Protein AF-A0A1I1E085-F1 (afdb_monomer_lite)

InterPro domains:
  IPR032720 Cysteine-rich CWC [PF14375] (20-64)
  IPR040807 Protein of unknown function DUF5522 [PF17653] (95-135)

Foldseek 3Di:
DDDDDPPPPDPPPPPPQQAAPPPRHGDPPDPDPDDDDDCVVVDQPQDDPDPPPPPDGDHDLVRVLQVSLVSLVVCVVPDDLVRLLVSLQVCLPRPDDRDSQQFHQDPNDTQGACSVQSSVVDDPPPPRPHPSPDPPD

pLDDT: mean 80.1, std 18.99, range [34.84, 97.19]

Radius of gyration: 22.06 Å; chains: 1; bounding box: 46×33×82 Å

Organism: NCBI:txid1123010

Sequence (137 aa):
MLYQIRINYLMLNITMEQNCALCHATLSCQSEITTSKCWCFELPNIMPINSKQSDNPCLCKNCLAKKINKQITSLYLIKNLAQMIEIAKPYREKKDLVEHIDYSIENGLYVFSAWYHLKRGKCCSNGCRHCPYNKRE

Structure (mmCIF, N/CA/C/O backbone):
data_AF-A0A1I1E085-F1
#
_entry.id   AF-A0A1I1E085-F1
#
loop_
_atom_site.group_PDB
_atom_site.id
_atom_site.type_symbol
_atom_site.label_atom_id
_atom_site.label_alt_id
_atom_site.label_comp_id
_atom_site.label_asym_id
_atom_site.label_entity_id
_atom_site.label_seq_id
_atom_site.pdbx_PDB_ins_code
_atom_site.Cartn_x
_atom_site.Cartn_y
_atom_site.Cartn_z
_atom_site.occupancy
_atom_site.B_iso_or_equiv
_atom_site.auth_seq_id
_atom_site.auth_comp_id
_atom_site.auth_asym_id
_atom_site.auth_atom_id
_atom_site.pdbx_PDB_model_num
ATOM 1 N N . MET A 1 1 ? -29.845 19.437 63.763 1.00 38.62 1 MET A N 1
ATOM 2 C CA . MET A 1 1 ? -29.784 19.872 62.350 1.00 38.62 1 MET A CA 1
ATOM 3 C C . MET A 1 1 ? -28.624 19.159 61.674 1.00 38.62 1 MET A C 1
ATOM 5 O O . MET A 1 1 ? -27.497 19.613 61.786 1.00 38.62 1 MET A O 1
ATOM 9 N N . LEU A 1 2 ? -28.878 18.011 61.044 1.00 34.94 2 LEU A N 1
ATOM 10 C CA . LEU A 1 2 ? -27.887 17.288 60.243 1.00 34.94 2 LEU A CA 1
ATOM 11 C C . LEU A 1 2 ? -28.359 17.364 58.789 1.00 34.94 2 LEU A C 1
ATOM 13 O O . LEU A 1 2 ? -29.349 16.735 58.426 1.00 34.94 2 LEU A O 1
ATOM 17 N N . TYR A 1 3 ? -27.707 18.210 57.992 1.00 34.84 3 TYR A N 1
ATOM 18 C CA . TYR A 1 3 ? -27.978 18.349 56.562 1.00 34.84 3 TYR A CA 1
ATOM 19 C C . TYR A 1 3 ? -27.358 17.154 55.827 1.00 34.84 3 TYR A C 1
ATOM 21 O O . TYR A 1 3 ? -26.142 17.074 55.669 1.00 34.84 3 TYR A O 1
ATOM 29 N N . GLN A 1 4 ? -28.190 16.209 55.386 1.00 40.50 4 GLN A N 1
ATOM 30 C CA . GLN A 1 4 ? -27.785 15.185 54.424 1.00 40.50 4 GLN A CA 1
ATOM 31 C C . GLN A 1 4 ? -27.699 15.818 53.032 1.00 40.50 4 GLN A C 1
ATOM 33 O O . GLN A 1 4 ? -28.713 16.087 52.391 1.00 40.50 4 GLN A O 1
ATOM 38 N N . ILE A 1 5 ? -26.478 16.043 52.550 1.00 43.94 5 ILE A N 1
ATOM 39 C CA . ILE A 1 5 ? -26.221 16.420 51.160 1.00 43.94 5 ILE A CA 1
ATOM 40 C C . ILE A 1 5 ? -26.284 15.136 50.322 1.00 43.94 5 ILE A C 1
ATOM 42 O O . ILE A 1 5 ? -25.342 14.347 50.295 1.00 43.94 5 ILE A O 1
ATOM 46 N N . ARG A 1 6 ? -27.413 14.897 49.646 1.00 42.59 6 ARG A N 1
ATOM 47 C CA . ARG A 1 6 ? -27.509 13.883 48.586 1.00 42.59 6 ARG A CA 1
ATOM 48 C C . ARG A 1 6 ? -26.836 14.433 47.329 1.00 42.59 6 ARG A C 1
ATOM 50 O O . ARG A 1 6 ? -27.469 15.151 46.561 1.00 42.59 6 ARG A O 1
ATOM 57 N N . ILE A 1 7 ? -25.566 14.094 47.104 1.00 47.19 7 ILE A N 1
ATOM 58 C CA . ILE A 1 7 ? -24.965 14.278 45.779 1.00 47.19 7 ILE A CA 1
ATOM 59 C C . ILE A 1 7 ? -25.488 13.162 44.878 1.00 47.19 7 ILE A C 1
ATOM 61 O O . ILE A 1 7 ? -25.124 11.996 45.012 1.00 47.19 7 ILE A O 1
ATOM 65 N N . ASN A 1 8 ? -26.402 13.541 43.993 1.00 43.28 8 ASN A N 1
ATOM 66 C CA . ASN A 1 8 ? -27.004 12.673 42.999 1.00 43.28 8 ASN A CA 1
ATOM 67 C C . ASN A 1 8 ? -26.064 12.631 41.784 1.00 43.28 8 ASN A C 1
ATOM 69 O O . ASN A 1 8 ? -26.173 13.452 40.874 1.00 43.28 8 ASN A O 1
ATOM 73 N N . TYR A 1 9 ? -25.086 11.722 41.799 1.00 49.41 9 TYR A N 1
ATOM 74 C CA . TYR A 1 9 ? -24.274 11.436 40.617 1.00 49.41 9 TYR A CA 1
ATOM 75 C C . TYR A 1 9 ? -25.135 10.649 39.623 1.00 49.41 9 TYR A C 1
ATOM 77 O O . TYR A 1 9 ? -25.199 9.422 39.655 1.00 49.41 9 TYR A O 1
ATOM 85 N N . LEU A 1 10 ? -25.834 11.379 38.753 1.00 47.19 10 LEU A N 1
ATOM 86 C CA . LEU A 1 10 ? -26.355 10.842 37.502 1.00 47.19 10 LEU A CA 1
ATOM 87 C C . LEU A 1 10 ? -25.177 10.224 36.741 1.00 47.19 10 LEU A C 1
ATOM 89 O O . LEU A 1 10 ? -24.280 10.932 36.285 1.00 47.19 10 LEU A O 1
ATOM 93 N N . MET A 1 11 ? -25.182 8.895 36.644 1.00 44.38 11 MET A N 1
ATOM 94 C CA . MET A 1 11 ? -24.316 8.115 35.767 1.00 44.38 11 MET A CA 1
ATOM 95 C C . MET A 1 11 ? -24.620 8.519 34.320 1.00 44.38 11 MET A C 1
ATOM 97 O O . MET A 1 11 ? -25.467 7.926 33.654 1.00 44.38 11 MET A O 1
ATOM 101 N N . LEU A 1 12 ? -23.964 9.574 33.839 1.00 42.84 12 LEU A N 1
ATOM 102 C CA . LEU A 1 12 ? -23.860 9.844 32.414 1.00 42.84 12 LEU A CA 1
ATOM 103 C C . LEU A 1 12 ? -23.041 8.696 31.823 1.00 42.84 12 LEU A C 1
ATOM 105 O O . LEU A 1 12 ? -21.812 8.714 31.857 1.00 42.84 12 LEU A O 1
ATOM 109 N N . ASN A 1 13 ? -23.729 7.680 31.303 1.00 44.28 13 ASN A N 1
ATOM 110 C CA . ASN A 1 13 ? -23.143 6.714 30.382 1.00 44.28 13 ASN A CA 1
ATOM 111 C C . ASN A 1 13 ? -22.770 7.469 29.100 1.00 44.28 13 ASN A C 1
ATOM 113 O O . ASN A 1 13 ? -23.514 7.476 28.123 1.00 44.28 13 ASN A O 1
ATOM 117 N N . ILE A 1 14 ? -21.629 8.158 29.130 1.00 46.56 14 ILE A N 1
ATOM 118 C CA . ILE A 1 14 ? -20.996 8.725 27.947 1.00 46.56 14 ILE A CA 1
ATOM 119 C C . ILE A 1 14 ? -20.472 7.527 27.157 1.00 46.56 14 ILE A C 1
ATOM 121 O O . ILE A 1 14 ? -19.371 7.036 27.402 1.00 46.56 14 ILE A O 1
ATOM 125 N N . THR A 1 15 ? -21.261 7.019 26.213 1.00 43.25 15 THR A N 1
ATOM 126 C CA . THR A 1 15 ? -20.706 6.204 25.137 1.00 43.25 15 THR A CA 1
ATOM 127 C C . THR A 1 15 ? -19.780 7.124 24.356 1.00 43.25 15 THR A C 1
ATOM 129 O O . THR A 1 15 ? -20.241 8.001 23.627 1.00 43.25 15 THR A O 1
ATOM 132 N N . MET A 1 16 ? -18.467 6.999 24.557 1.00 52.75 16 MET A N 1
ATOM 133 C CA . MET A 1 16 ? -17.502 7.668 23.694 1.00 52.75 16 MET A CA 1
ATOM 134 C C . MET A 1 16 ? -17.609 7.039 22.303 1.00 52.75 16 MET A C 1
ATOM 136 O O . MET A 1 16 ? -16.887 6.096 21.986 1.00 52.75 16 MET A O 1
ATOM 140 N N . GLU A 1 17 ? -18.531 7.538 21.480 1.00 55.19 17 GLU A N 1
ATOM 141 C CA . GLU A 1 17 ? -18.514 7.299 20.042 1.00 55.19 17 GLU A CA 1
ATOM 142 C C . GLU A 1 17 ? -17.217 7.899 19.509 1.00 55.19 17 GLU A C 1
ATOM 144 O O . GLU A 1 17 ? -17.090 9.102 19.273 1.00 55.19 17 GLU A O 1
ATOM 149 N N . GLN A 1 18 ? -16.192 7.061 19.389 1.00 72.00 18 GLN A N 1
ATOM 150 C CA . GLN A 1 18 ? -14.967 7.473 18.740 1.00 72.00 18 GLN A CA 1
ATOM 151 C C . GLN A 1 18 ? -15.245 7.488 17.242 1.00 72.00 18 GLN A C 1
ATOM 153 O O . GLN A 1 18 ? -15.360 6.447 16.606 1.00 72.00 18 GLN A O 1
ATOM 158 N N . ASN A 1 19 ? -15.400 8.680 16.680 1.00 87.56 19 ASN A N 1
ATOM 159 C CA . ASN A 1 19 ? -15.595 8.869 15.250 1.00 87.56 19 ASN A CA 1
ATOM 160 C C . ASN A 1 19 ? -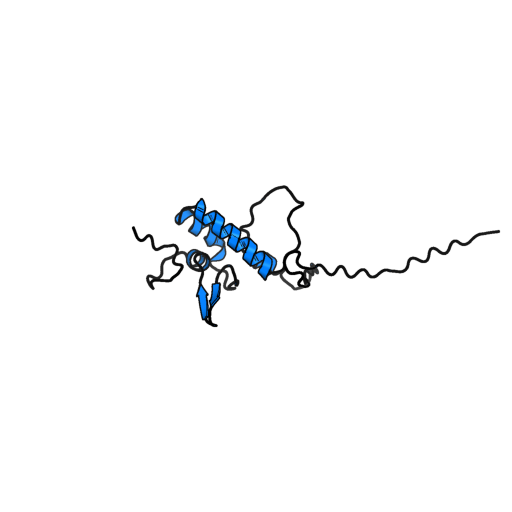14.248 9.107 14.565 1.00 87.56 19 ASN A C 1
ATOM 162 O O . ASN A 1 19 ? -13.333 9.712 15.126 1.00 87.56 19 ASN A O 1
ATOM 166 N N . CYS A 1 20 ? -14.123 8.638 13.326 1.00 88.44 20 CYS A N 1
ATOM 167 C CA . CYS A 1 20 ? -12.966 8.918 12.489 1.00 88.44 20 CYS A CA 1
ATOM 168 C C . CYS A 1 20 ? -12.809 10.432 12.328 1.00 88.44 20 CYS A C 1
ATOM 170 O O . CYS A 1 20 ? -13.710 11.088 11.814 1.00 88.44 20 CYS A O 1
ATOM 172 N N . ALA A 1 21 ? -11.650 10.993 12.662 1.00 89.06 21 ALA A N 1
ATOM 173 C CA . ALA A 1 21 ? -11.454 12.441 12.559 1.00 89.06 21 ALA A CA 1
ATOM 174 C C . ALA A 1 21 ? -11.450 12.985 11.119 1.00 89.06 21 ALA A C 1
ATOM 176 O O . ALA A 1 21 ? -11.464 14.196 10.931 1.00 89.06 21 ALA A O 1
ATOM 177 N N . LEU A 1 22 ? -11.393 12.111 10.105 1.00 89.75 22 LEU A N 1
ATOM 178 C CA . LEU A 1 22 ? -11.403 12.512 8.693 1.00 89.75 22 LEU A CA 1
ATOM 179 C C . LEU A 1 22 ? -12.757 12.338 8.004 1.00 89.75 22 LEU A C 1
ATOM 181 O O . LEU A 1 22 ? -13.077 13.121 7.119 1.00 89.75 22 LEU A O 1
ATOM 185 N N . CYS A 1 23 ? -13.519 11.296 8.339 1.00 92.81 23 CYS A N 1
ATOM 186 C CA . CYS A 1 23 ? -14.788 11.003 7.660 1.00 92.81 23 CYS A CA 1
ATOM 187 C C . CYS A 1 23 ? -15.981 10.869 8.605 1.00 92.81 23 CYS A C 1
ATOM 189 O O . CYS A 1 23 ? -17.073 10.559 8.144 1.00 92.81 23 CYS A O 1
ATOM 191 N N . HIS A 1 24 ? -15.770 11.046 9.910 1.00 90.44 24 HIS A N 1
ATOM 192 C CA . HIS A 1 24 ? -16.775 10.931 10.967 1.00 90.44 24 HIS A CA 1
ATOM 193 C C . HIS A 1 24 ? -17.455 9.560 11.092 1.00 90.44 24 HIS A C 1
ATOM 195 O O . HIS A 1 24 ? -18.351 9.406 11.910 1.00 90.44 24 HIS A O 1
ATOM 201 N N . ALA A 1 25 ? -17.004 8.547 10.345 1.00 88.69 25 ALA A N 1
ATOM 202 C CA . ALA A 1 25 ? -17.493 7.183 10.500 1.00 88.69 25 ALA A CA 1
ATOM 203 C C . ALA A 1 25 ? -17.213 6.663 11.915 1.00 88.69 25 ALA A C 1
ATOM 205 O O . ALA A 1 25 ? -16.104 6.841 12.431 1.00 88.69 25 ALA A O 1
ATOM 206 N N . THR A 1 26 ? -18.191 5.976 12.496 1.00 86.44 26 THR A N 1
ATOM 207 C CA . THR A 1 26 ? -18.075 5.340 13.807 1.00 86.44 26 THR A CA 1
ATOM 208 C C . THR A 1 26 ? -16.948 4.312 13.800 1.00 86.44 26 THR A C 1
ATOM 210 O O . THR A 1 26 ? -16.879 3.441 12.928 1.00 86.44 26 THR A O 1
ATOM 213 N N . LEU A 1 27 ? -16.032 4.415 14.760 1.00 81.00 27 LEU A N 1
ATOM 214 C CA . LEU A 1 27 ? -14.936 3.471 14.925 1.00 81.00 27 LEU A CA 1
ATOM 215 C C . LEU A 1 27 ? -15.354 2.381 15.906 1.00 81.00 27 LEU A C 1
ATOM 217 O O . LEU A 1 27 ? -15.646 2.651 17.066 1.00 81.00 27 LEU A O 1
ATOM 221 N N . SER A 1 28 ? -15.291 1.130 15.463 1.00 68.81 28 SER A N 1
ATOM 222 C CA . SER A 1 28 ? -15.236 -0.010 16.374 1.00 68.81 28 SER A CA 1
ATOM 223 C C . SER A 1 28 ? -13.762 -0.302 16.665 1.00 68.81 28 SER A C 1
ATOM 225 O O . SER A 1 28 ? -13.094 -1.033 15.935 1.00 68.81 28 SER A O 1
ATOM 227 N N . CYS A 1 29 ? -13.205 0.378 17.669 1.00 65.50 29 CYS A N 1
ATOM 228 C CA . CYS A 1 29 ? -11.904 0.035 18.240 1.00 65.50 29 CYS A CA 1
ATOM 229 C C . CYS A 1 29 ? -12.157 -0.538 19.633 1.00 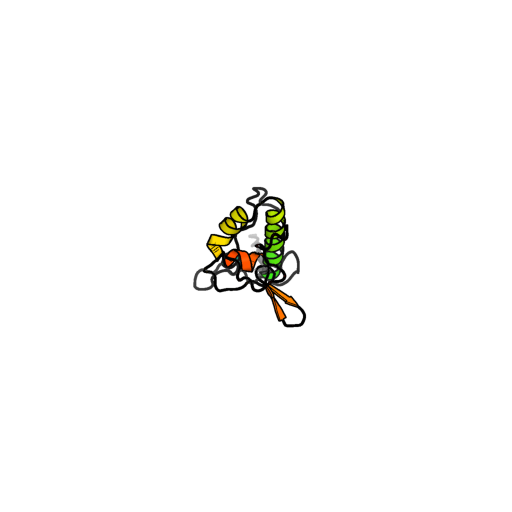65.50 29 CYS A C 1
ATOM 231 O O . CYS A 1 29 ? -12.100 0.176 20.630 1.00 65.50 29 CYS A O 1
ATOM 233 N N . GLN A 1 30 ? -12.527 -1.814 19.695 1.00 57.50 30 GLN A N 1
ATOM 234 C CA . GLN A 1 30 ? -12.652 -2.524 20.961 1.00 57.50 30 GLN A CA 1
ATOM 235 C C . GLN A 1 30 ? -11.308 -3.173 21.269 1.00 57.50 30 GLN A C 1
ATOM 237 O O . GLN A 1 30 ? -10.868 -4.088 20.581 1.00 57.50 30 GLN A O 1
ATOM 242 N N . SER A 1 31 ? -10.642 -2.673 22.306 1.00 57.00 31 SER A N 1
ATOM 243 C CA . SER A 1 31 ? -9.409 -3.248 22.846 1.00 57.00 31 SER A CA 1
ATOM 244 C C . SER A 1 31 ? -9.670 -4.451 23.761 1.00 57.00 31 SER A C 1
ATOM 246 O O . SER A 1 31 ? -8.796 -4.811 24.547 1.00 57.00 31 SER A O 1
ATOM 248 N N . GLU A 1 32 ? -10.871 -5.041 23.729 1.00 53.91 32 GLU A N 1
ATOM 249 C CA . GLU A 1 32 ? -11.213 -6.170 24.589 1.00 53.91 32 GLU A CA 1
ATOM 250 C C . GLU A 1 32 ? -10.464 -7.427 24.138 1.00 53.91 32 GLU A C 1
ATOM 252 O O . GLU A 1 32 ? -10.668 -7.999 23.063 1.00 53.91 32 GLU A O 1
ATOM 257 N N . ILE A 1 33 ? -9.540 -7.822 25.009 1.00 59.59 33 ILE A N 1
ATOM 258 C CA . ILE A 1 33 ? -8.675 -8.986 24.911 1.00 59.59 33 ILE A CA 1
ATOM 259 C C . ILE A 1 33 ? -9.550 -10.227 25.074 1.00 59.59 33 ILE A C 1
ATOM 261 O O . ILE A 1 33 ? -9.678 -10.735 26.179 1.00 59.59 33 ILE A O 1
ATOM 265 N N . THR A 1 34 ? -10.156 -10.731 24.001 1.00 49.62 34 THR A N 1
ATOM 266 C CA . THR A 1 34 ? -10.485 -12.166 23.941 1.00 49.62 34 THR A CA 1
ATOM 267 C C . THR A 1 34 ? -10.344 -12.773 22.551 1.00 49.62 34 THR A C 1
ATOM 269 O O . THR A 1 34 ? -9.757 -13.844 22.477 1.00 49.62 34 THR A O 1
ATOM 272 N N . THR A 1 35 ? -10.738 -12.132 21.442 1.00 52.88 35 THR A N 1
ATOM 273 C CA . THR A 1 35 ? -10.605 -12.801 20.117 1.00 52.88 35 THR A CA 1
ATOM 274 C C . THR A 1 35 ? -10.562 -11.911 18.868 1.00 52.88 35 THR A C 1
ATOM 276 O O . THR A 1 35 ? -10.458 -12.454 17.769 1.00 52.88 35 THR A O 1
ATOM 279 N N . SER A 1 36 ? -10.604 -10.576 18.955 1.00 53.19 36 SER A N 1
ATOM 280 C CA . SER A 1 36 ? -10.594 -9.734 17.743 1.00 53.19 36 SER A CA 1
ATOM 281 C C . SER A 1 36 ? -9.244 -9.039 17.529 1.00 53.19 36 SER A C 1
ATOM 283 O O . SER A 1 36 ? -8.799 -8.195 18.301 1.00 53.19 36 SER A O 1
ATOM 285 N N . LYS A 1 37 ? -8.537 -9.442 16.471 1.00 65.25 37 LYS A N 1
ATOM 286 C CA . LYS A 1 37 ? -7.298 -8.800 16.021 1.00 65.25 37 LYS A CA 1
ATOM 287 C C . LYS A 1 37 ? -7.650 -7.414 15.473 1.00 65.25 37 LYS A C 1
ATOM 289 O O . LYS A 1 37 ? -8.419 -7.323 14.521 1.00 65.25 37 LYS A O 1
ATOM 294 N N . CYS A 1 38 ? -7.102 -6.337 16.041 1.00 73.88 38 CYS A N 1
ATOM 295 C CA . CYS A 1 38 ? -7.390 -4.991 15.537 1.00 73.88 38 CYS A CA 1
ATOM 296 C C . CYS A 1 38 ? -6.947 -4.858 14.073 1.00 73.88 38 CYS A C 1
ATOM 298 O O . CYS A 1 38 ? -5.803 -5.176 13.734 1.00 73.88 38 CYS A O 1
ATOM 300 N N . TRP A 1 39 ? -7.806 -4.289 13.225 1.00 77.44 39 TRP A N 1
ATOM 301 C CA . TRP A 1 39 ? -7.496 -4.063 11.809 1.00 77.44 39 TRP A CA 1
ATOM 302 C C . TRP A 1 39 ? -6.258 -3.166 11.604 1.00 77.44 39 TRP A C 1
ATOM 304 O O . TRP A 1 39 ? -5.622 -3.233 10.556 1.00 77.44 39 TRP A O 1
ATOM 314 N N . CYS A 1 40 ? -5.847 -2.364 12.595 1.00 75.50 40 CYS A N 1
ATOM 315 C CA . CYS A 1 40 ? -4.591 -1.605 12.546 1.00 75.50 40 CYS A CA 1
ATOM 316 C C . CYS A 1 40 ? -3.363 -2.507 12.326 1.00 75.50 40 CYS A C 1
ATOM 318 O O . CYS A 1 40 ? -2.451 -2.119 11.602 1.00 75.50 40 CYS A O 1
ATOM 320 N N . PHE A 1 41 ? -3.359 -3.733 12.867 1.00 78.44 41 PHE A N 1
ATOM 321 C CA . PHE A 1 41 ? -2.284 -4.713 12.642 1.00 78.44 41 PHE A CA 1
ATOM 322 C C . PHE A 1 41 ? -2.317 -5.325 11.226 1.00 78.44 41 PHE A C 1
ATOM 324 O O . PHE A 1 41 ? -1.375 -5.990 10.781 1.00 78.44 41 PHE A O 1
ATOM 331 N N . GLU A 1 42 ? -3.400 -5.113 10.477 1.00 79.31 42 GLU A N 1
ATOM 332 C CA . GLU A 1 42 ? -3.520 -5.531 9.079 1.00 79.31 42 GLU A CA 1
ATOM 333 C C . GLU A 1 42 ? -2.878 -4.530 8.113 1.00 79.31 42 GLU A C 1
ATOM 335 O O . GLU A 1 42 ? -2.568 -4.887 6.976 1.00 79.31 42 GLU A O 1
ATOM 340 N N . LEU A 1 43 ? -2.578 -3.313 8.554 1.00 87.25 43 LEU A N 1
ATOM 341 C CA . LEU A 1 43 ? -1.987 -2.298 7.693 1.00 87.25 43 LEU A CA 1
ATOM 342 C C . LEU A 1 43 ? -0.450 -2.312 7.748 1.00 87.25 43 LEU A C 1
ATOM 344 O O . LEU A 1 43 ? 0.136 -2.798 8.717 1.00 87.25 43 LEU A O 1
ATOM 348 N N . PRO A 1 44 ? 0.233 -1.817 6.702 1.00 86.56 44 PRO A N 1
ATOM 349 C CA . PRO A 1 44 ? 1.674 -1.625 6.743 1.00 86.56 44 PRO A CA 1
ATOM 350 C C . PRO A 1 44 ? 2.095 -0.550 7.751 1.00 86.56 44 PRO A C 1
ATOM 352 O O . PRO A 1 44 ? 1.600 0.578 7.728 1.00 86.56 44 PRO A O 1
ATOM 355 N N . ASN A 1 45 ? 3.089 -0.867 8.577 1.00 88.19 45 ASN A N 1
ATOM 356 C CA . ASN A 1 45 ? 3.699 0.043 9.544 1.00 88.19 45 ASN A CA 1
ATOM 357 C C . ASN A 1 45 ? 4.692 0.985 8.841 1.00 88.19 45 ASN A C 1
ATOM 359 O O . ASN A 1 45 ? 5.902 0.863 9.000 1.00 88.19 45 ASN A O 1
ATOM 363 N N . ILE A 1 46 ? 4.173 1.878 7.996 1.00 86.00 46 ILE A N 1
ATOM 364 C CA . ILE A 1 46 ? 4.963 2.796 7.148 1.00 86.00 46 ILE A CA 1
ATOM 365 C C . ILE A 1 46 ? 4.912 4.242 7.665 1.00 86.00 46 ILE A C 1
ATOM 367 O O . ILE A 1 46 ? 5.640 5.111 7.187 1.00 86.00 46 ILE A O 1
ATOM 371 N N . MET A 1 47 ? 4.063 4.520 8.655 1.00 83.19 47 MET A N 1
ATOM 372 C CA . MET A 1 47 ? 3.989 5.853 9.247 1.00 83.19 47 MET A CA 1
ATOM 373 C C . MET A 1 47 ? 5.336 6.260 9.861 1.00 83.19 47 MET A C 1
ATOM 375 O O . MET A 1 47 ? 5.958 5.441 10.541 1.00 83.19 47 MET A O 1
ATOM 379 N N . PRO A 1 48 ? 5.785 7.511 9.653 1.00 75.38 48 PRO A N 1
ATOM 380 C CA . PRO A 1 48 ? 6.991 8.009 10.297 1.00 75.38 48 PRO A CA 1
ATOM 381 C C . PRO A 1 48 ? 6.815 8.010 11.819 1.00 75.38 48 PRO A C 1
ATOM 383 O O . PRO A 1 48 ? 5.735 8.298 12.330 1.00 75.38 48 PRO A O 1
ATOM 386 N N . ILE A 1 49 ? 7.891 7.713 12.548 1.00 66.12 49 ILE A N 1
ATOM 387 C CA . ILE A 1 49 ? 7.935 7.865 14.004 1.00 66.12 49 ILE A CA 1
ATOM 388 C C . ILE A 1 49 ? 8.299 9.323 14.286 1.00 66.12 49 ILE A C 1
ATOM 390 O O . ILE A 1 49 ? 9.467 9.676 14.421 1.00 66.12 49 ILE A O 1
ATOM 394 N N . ASN A 1 50 ? 7.306 10.202 14.305 1.00 65.38 50 ASN A N 1
ATOM 395 C CA . ASN A 1 50 ? 7.456 11.576 14.766 1.00 65.38 50 ASN A CA 1
ATOM 396 C C . ASN A 1 50 ? 6.941 11.689 16.209 1.00 65.38 50 ASN A C 1
ATOM 398 O O . ASN A 1 50 ? 5.784 11.408 16.499 1.00 65.38 50 ASN A O 1
ATOM 402 N N . SER A 1 51 ? 7.817 12.120 17.121 1.00 53.97 51 SER A N 1
ATOM 403 C CA . SER A 1 51 ? 7.601 12.205 18.576 1.00 53.97 51 SER A CA 1
ATOM 404 C C . SER A 1 51 ? 6.615 13.292 19.029 1.00 53.97 51 SER A C 1
ATOM 406 O O . SER A 1 51 ? 6.415 13.486 20.227 1.00 53.97 51 SER A O 1
ATOM 408 N N . LYS A 1 52 ? 5.963 14.001 18.099 1.00 58.44 52 LYS A N 1
ATOM 409 C CA . LYS A 1 52 ? 4.867 14.923 18.419 1.00 58.44 52 LYS A CA 1
ATOM 410 C C . LYS A 1 52 ? 3.572 14.122 18.516 1.00 58.44 52 LYS A C 1
ATOM 412 O O . LYS A 1 52 ? 2.845 13.939 17.547 1.00 58.44 52 LYS A O 1
ATOM 417 N N . GLN A 1 53 ? 3.331 13.610 19.716 1.00 53.06 53 GLN A N 1
ATOM 418 C CA . GLN A 1 53 ? 2.244 12.700 20.083 1.00 53.06 53 GLN A CA 1
ATOM 419 C C . GLN A 1 53 ? 0.825 13.303 19.944 1.00 53.06 53 GLN A C 1
ATOM 421 O O . GLN A 1 53 ? -0.152 12.592 20.153 1.00 53.06 53 GLN A O 1
ATOM 426 N N . SER A 1 54 ? 0.697 14.583 19.565 1.00 52.09 54 SER A N 1
ATOM 427 C CA . SER A 1 54 ? -0.569 15.333 19.517 1.00 52.09 54 SER A CA 1
ATOM 428 C C . SER A 1 54 ? -1.350 15.251 18.199 1.00 52.09 54 SER A C 1
ATOM 430 O O . SER A 1 54 ? -2.527 15.594 18.193 1.00 52.09 54 SER A O 1
ATOM 432 N N . ASP A 1 55 ? -0.752 14.783 17.096 1.00 60.38 55 ASP A N 1
ATOM 433 C CA . ASP A 1 55 ? -1.345 14.950 15.749 1.00 60.38 55 ASP A CA 1
ATOM 434 C C . ASP A 1 55 ? -1.827 13.633 15.110 1.00 60.38 55 ASP A C 1
ATOM 436 O O . ASP A 1 55 ? -2.029 13.546 13.892 1.00 60.38 55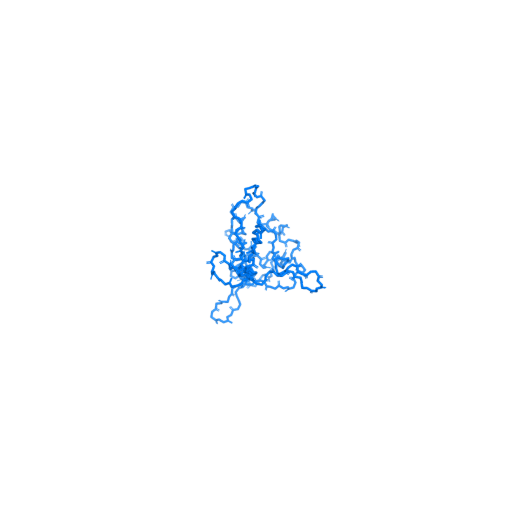 ASP A O 1
ATOM 440 N N . ASN A 1 56 ? -2.008 12.580 15.913 1.00 66.62 56 ASN A N 1
ATOM 441 C CA . ASN A 1 56 ? -2.505 11.284 15.446 1.00 66.62 56 ASN A CA 1
ATOM 442 C C . ASN A 1 56 ? -3.950 11.061 15.904 1.00 66.62 56 ASN A C 1
ATOM 444 O O . ASN A 1 56 ? -4.182 10.339 16.874 1.00 66.62 56 ASN A O 1
ATOM 448 N N . PRO A 1 57 ? -4.936 11.668 15.219 1.00 78.81 57 PRO A N 1
ATOM 449 C CA . PRO A 1 57 ? -6.330 11.419 15.530 1.00 78.81 57 PRO A CA 1
ATOM 450 C C . PRO A 1 57 ? -6.713 9.970 15.206 1.00 78.81 57 PRO A C 1
ATOM 452 O O . PRO A 1 57 ? -6.105 9.328 14.344 1.00 78.81 57 PRO A O 1
ATOM 455 N N . CYS A 1 58 ? -7.771 9.474 15.846 1.00 84.06 58 CYS A N 1
ATOM 456 C CA . CYS A 1 58 ? -8.329 8.165 15.527 1.00 84.06 58 CYS A CA 1
ATOM 457 C C . CYS A 1 58 ? -8.900 8.167 14.098 1.00 84.06 58 CYS A C 1
ATOM 459 O O . CYS A 1 58 ? -9.725 9.012 13.741 1.00 84.06 58 CYS A O 1
ATOM 461 N N . LEU A 1 59 ? -8.446 7.227 13.267 1.00 87.00 59 LEU A N 1
ATOM 462 C CA . LEU A 1 59 ? -8.866 7.075 11.872 1.00 87.00 59 LEU A CA 1
ATOM 463 C C . LEU A 1 59 ? -9.504 5.704 11.659 1.00 87.00 59 LEU A C 1
ATOM 465 O O . LEU A 1 59 ? -9.078 4.727 12.266 1.00 87.00 59 LEU A O 1
ATOM 469 N N . CYS A 1 60 ? -10.482 5.613 10.757 1.00 88.62 60 CYS A N 1
ATOM 470 C CA . CYS A 1 60 ? -11.018 4.325 10.315 1.00 88.62 60 CYS A CA 1
ATOM 471 C C . CYS A 1 60 ? -10.042 3.618 9.363 1.00 88.62 60 CYS A C 1
ATOM 473 O O . CYS A 1 60 ? -9.133 4.253 8.816 1.00 88.62 60 CYS A O 1
ATOM 475 N N . LYS A 1 61 ? -10.275 2.323 9.099 1.00 89.06 61 LYS A N 1
ATOM 476 C CA . LYS A 1 61 ? -9.452 1.494 8.198 1.00 89.06 61 LYS A CA 1
ATOM 477 C C . LYS A 1 61 ? -9.162 2.173 6.862 1.00 89.06 61 LYS A C 1
ATOM 479 O O . LYS A 1 61 ? -8.002 2.285 6.474 1.00 89.06 61 LYS A O 1
ATOM 484 N N . ASN A 1 62 ? -10.191 2.710 6.210 1.00 92.06 62 ASN A N 1
ATOM 485 C CA . ASN A 1 62 ? -10.058 3.322 4.886 1.00 92.06 62 ASN A CA 1
ATOM 486 C C . ASN A 1 62 ? -9.274 4.639 4.935 1.00 92.06 62 ASN A C 1
ATOM 488 O O . ASN A 1 62 ? -8.402 4.884 4.102 1.00 92.06 62 ASN A O 1
ATOM 492 N N . CY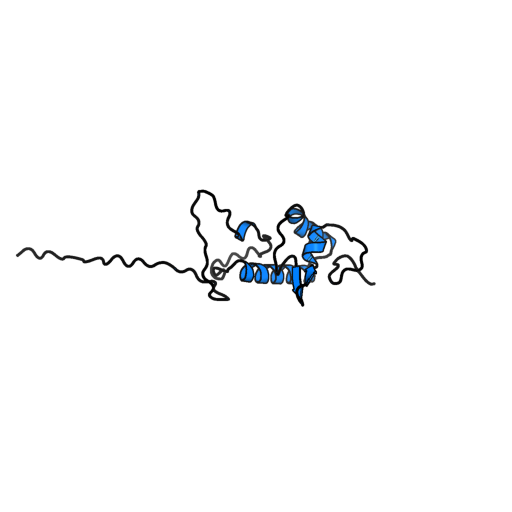S A 1 63 ? -9.551 5.490 5.924 1.00 92.31 63 CYS A N 1
ATOM 493 C CA . CYS A 1 63 ? -8.841 6.755 6.097 1.00 92.31 63 CYS A CA 1
ATOM 494 C C . CYS A 1 63 ? -7.370 6.538 6.467 1.00 92.31 63 CYS A C 1
ATOM 496 O O . CY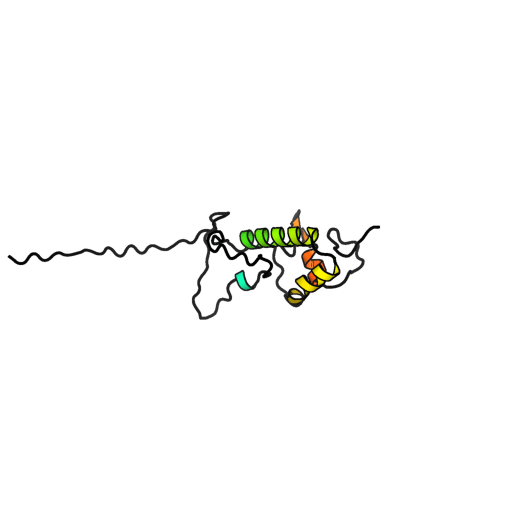S A 1 63 ? -6.497 7.219 5.923 1.00 92.31 63 CYS A O 1
ATOM 498 N N . LEU A 1 64 ? -7.079 5.569 7.341 1.00 90.69 64 LEU A N 1
ATOM 499 C CA . LEU A 1 64 ? -5.705 5.221 7.683 1.00 90.69 64 LEU A CA 1
ATOM 500 C C . LEU A 1 64 ? -4.974 4.616 6.479 1.00 90.69 64 LEU A C 1
ATOM 502 O O . LEU A 1 64 ? -3.857 5.037 6.190 1.00 90.69 64 LEU A O 1
ATOM 506 N N . ALA A 1 65 ? -5.617 3.723 5.720 1.00 92.94 65 ALA A N 1
ATOM 507 C CA . ALA A 1 65 ? -5.056 3.155 4.495 1.00 92.94 65 ALA A CA 1
ATOM 508 C C . ALA A 1 65 ? -4.678 4.241 3.471 1.00 92.94 65 ALA A C 1
ATOM 510 O O . ALA A 1 65 ? -3.559 4.242 2.957 1.00 92.94 65 ALA A O 1
ATOM 511 N N . LYS A 1 66 ? -5.549 5.237 3.252 1.00 94.50 66 LYS A N 1
ATOM 512 C CA . LYS A 1 66 ? -5.249 6.403 2.399 1.00 94.50 66 LYS A CA 1
ATOM 513 C C . LYS A 1 66 ? -4.058 7.215 2.917 1.00 94.50 66 LYS A C 1
ATOM 515 O O . LYS A 1 66 ? -3.201 7.617 2.128 1.00 94.50 66 LYS A O 1
ATOM 520 N N . LYS A 1 67 ? -3.967 7.443 4.235 1.00 92.94 67 LYS A N 1
ATOM 521 C CA . LYS A 1 67 ? -2.837 8.165 4.848 1.00 92.94 67 LYS A CA 1
ATOM 522 C C . LYS A 1 67 ? -1.529 7.380 4.688 1.00 92.94 67 LYS A C 1
ATOM 524 O O . LYS A 1 67 ? -0.509 7.983 4.367 1.00 92.94 67 LYS A O 1
ATOM 529 N N . ILE A 1 68 ? -1.556 6.056 4.860 1.00 93.31 68 ILE A N 1
ATOM 530 C CA . ILE A 1 68 ? -0.397 5.175 4.644 1.00 93.31 68 ILE A CA 1
ATOM 531 C C . ILE A 1 68 ? 0.034 5.222 3.182 1.00 93.31 68 ILE A C 1
ATOM 533 O O . ILE A 1 68 ? 1.212 5.421 2.910 1.00 93.31 68 ILE A O 1
ATOM 537 N N . ASN A 1 69 ? -0.905 5.116 2.241 1.00 95.00 69 ASN A N 1
ATOM 538 C CA . ASN A 1 69 ? -0.585 5.195 0.821 1.00 95.00 69 ASN A CA 1
ATOM 539 C C . ASN A 1 69 ? 0.070 6.530 0.453 1.00 95.00 69 ASN A C 1
ATOM 541 O O . ASN A 1 69 ? 1.053 6.551 -0.278 1.00 95.00 69 ASN A O 1
ATOM 545 N N . LYS A 1 70 ? -0.384 7.644 1.043 1.00 94.31 70 LYS A N 1
ATOM 546 C CA . LYS A 1 70 ? 0.291 8.941 0.888 1.00 94.31 70 LYS A CA 1
ATOM 547 C C . LYS A 1 70 ? 1.745 8.902 1.378 1.00 94.31 70 LYS A C 1
ATOM 549 O O . LYS A 1 70 ? 2.610 9.466 0.717 1.00 94.31 70 LYS A O 1
ATOM 554 N N . GLN A 1 71 ? 2.028 8.227 2.495 1.00 94.25 71 GLN A N 1
ATOM 555 C CA . GLN A 1 71 ? 3.405 8.042 2.973 1.00 94.25 71 GLN A CA 1
ATOM 556 C C . GLN A 1 71 ? 4.228 7.153 2.036 1.00 94.25 71 GLN A C 1
ATOM 558 O O . GLN A 1 71 ? 5.365 7.496 1.731 1.00 94.25 71 GLN A O 1
ATOM 563 N N . ILE A 1 72 ? 3.654 6.060 1.522 1.00 94.50 72 ILE A N 1
ATOM 564 C CA . ILE A 1 72 ? 4.297 5.221 0.498 1.00 94.50 72 ILE A CA 1
ATOM 565 C C . ILE A 1 72 ? 4.657 6.071 -0.730 1.00 94.50 72 ILE A C 1
ATOM 567 O O . ILE A 1 72 ? 5.779 5.983 -1.224 1.00 94.50 72 ILE A O 1
ATOM 571 N N . THR A 1 73 ? 3.749 6.940 -1.184 1.00 93.00 73 THR A N 1
ATOM 572 C CA . THR A 1 73 ? 4.013 7.887 -2.276 1.00 93.00 73 THR A CA 1
ATOM 573 C C . THR A 1 73 ? 5.198 8.797 -1.969 1.00 93.00 73 THR A C 1
ATOM 575 O O . THR A 1 73 ? 6.083 8.938 -2.809 1.00 93.00 73 THR A O 1
ATOM 578 N N . SER A 1 74 ? 5.274 9.353 -0.758 1.00 93.56 74 SER A N 1
ATOM 579 C CA . SER A 1 74 ? 6.430 10.151 -0.333 1.00 93.56 74 SER A CA 1
ATOM 580 C C . SER A 1 74 ? 7.734 9.347 -0.336 1.00 93.56 74 SER A C 1
ATOM 582 O O . SER A 1 74 ? 8.779 9.886 -0.690 1.00 93.56 74 SER A O 1
ATOM 584 N N . LEU A 1 75 ? 7.697 8.055 0.014 1.00 93.12 75 LEU A N 1
ATOM 585 C CA . LEU A 1 75 ? 8.883 7.195 -0.027 1.00 93.12 75 LEU A CA 1
ATOM 586 C C . LEU A 1 75 ? 9.418 7.010 -1.450 1.00 93.12 75 LEU A C 1
ATOM 588 O O . LEU A 1 75 ? 10.634 7.022 -1.622 1.00 93.12 75 LEU A O 1
ATOM 592 N N . TYR A 1 76 ? 8.555 6.921 -2.467 1.00 91.88 76 TYR A N 1
ATOM 593 C CA . TYR A 1 76 ? 9.004 6.834 -3.864 1.00 91.88 76 TYR A CA 1
ATOM 594 C C . TYR A 1 76 ? 9.810 8.059 -4.326 1.00 91.88 76 TYR A C 1
ATOM 596 O O . TYR A 1 76 ? 10.578 7.941 -5.275 1.00 91.88 76 TYR A O 1
ATOM 604 N N . LEU A 1 77 ? 9.674 9.214 -3.663 1.00 91.31 77 LEU A N 1
ATOM 605 C CA . LEU A 1 77 ? 10.442 10.421 -3.996 1.00 91.31 77 LEU A CA 1
ATOM 606 C C . LEU A 1 77 ? 11.888 10.365 -3.493 1.00 91.31 77 LEU A C 1
ATOM 608 O O . LEU A 1 77 ? 12.758 11.031 -4.044 1.00 91.31 77 LEU A O 1
ATOM 612 N N . ILE A 1 78 ? 12.143 9.604 -2.427 1.00 94.19 78 ILE A N 1
ATOM 613 C CA . ILE A 1 78 ? 13.435 9.602 -1.721 1.00 94.19 78 ILE A CA 1
ATOM 614 C C . ILE A 1 78 ? 14.124 8.235 -1.709 1.00 94.19 78 ILE A C 1
ATOM 616 O O . ILE A 1 78 ? 15.265 8.129 -1.258 1.00 94.19 78 ILE A O 1
ATOM 620 N N . LYS A 1 79 ? 13.439 7.173 -2.141 1.00 94.88 79 LYS A N 1
ATOM 621 C CA . LYS A 1 79 ? 13.958 5.805 -2.167 1.00 94.88 79 LYS A CA 1
ATOM 622 C C . LYS A 1 79 ? 14.106 5.308 -3.593 1.00 94.88 79 LYS A C 1
ATOM 624 O O . LYS A 1 79 ? 13.263 5.550 -4.449 1.00 94.88 79 LYS A O 1
ATOM 629 N N . ASN A 1 80 ? 15.161 4.538 -3.824 1.00 94.94 80 ASN A N 1
ATOM 630 C CA . ASN A 1 80 ? 15.319 3.789 -5.064 1.00 94.94 80 ASN A CA 1
ATOM 631 C C . ASN A 1 80 ? 14.538 2.462 -5.026 1.00 94.94 80 ASN A C 1
ATOM 633 O O . ASN A 1 80 ? 14.031 2.036 -3.986 1.00 94.94 80 ASN A O 1
ATOM 637 N N . LEU A 1 81 ? 14.475 1.778 -6.170 1.00 93.25 81 LEU A N 1
ATOM 638 C CA . LEU A 1 81 ? 13.735 0.524 -6.316 1.00 93.25 81 LEU A CA 1
ATOM 639 C C . LEU A 1 81 ? 14.183 -0.561 -5.322 1.00 93.25 81 LEU A C 1
ATOM 641 O O . LEU A 1 81 ? 13.334 -1.208 -4.716 1.00 93.25 81 LEU A O 1
ATOM 645 N N . ALA A 1 82 ? 15.490 -0.747 -5.117 1.00 93.88 82 ALA A N 1
ATOM 646 C CA . ALA A 1 82 ? 16.003 -1.762 -4.194 1.00 93.88 82 ALA A CA 1
ATOM 647 C C . ALA A 1 82 ? 15.566 -1.478 -2.749 1.00 93.88 82 ALA A C 1
ATOM 649 O O . ALA A 1 82 ? 15.084 -2.369 -2.054 1.00 93.88 82 ALA A O 1
ATOM 650 N N . GLN A 1 83 ? 15.645 -0.216 -2.322 1.00 95.50 83 GLN A N 1
ATOM 651 C CA . GLN A 1 83 ? 15.170 0.213 -1.007 1.00 95.50 83 GLN A CA 1
ATOM 652 C C . GLN A 1 83 ? 13.661 -0.002 -0.854 1.00 95.50 83 GLN A C 1
ATOM 654 O O . GLN A 1 83 ? 13.214 -0.496 0.178 1.00 95.50 83 GLN A O 1
ATOM 659 N N . MET A 1 84 ? 12.873 0.316 -1.883 1.00 95.38 84 MET A N 1
ATOM 660 C CA . MET A 1 84 ? 11.426 0.092 -1.865 1.00 95.38 84 MET A CA 1
ATOM 661 C C . MET A 1 84 ? 11.063 -1.398 -1.771 1.00 95.38 84 MET A C 1
ATOM 663 O O . MET A 1 84 ? 10.138 -1.759 -1.044 1.00 95.38 84 MET A O 1
ATOM 667 N N . ILE A 1 85 ? 11.813 -2.276 -2.444 1.00 94.62 85 ILE A N 1
ATOM 668 C CA . ILE A 1 85 ? 11.640 -3.734 -2.352 1.00 94.62 85 ILE A CA 1
ATOM 669 C C . ILE A 1 85 ? 11.928 -4.241 -0.935 1.00 94.62 85 ILE A C 1
ATOM 671 O O . ILE A 1 85 ? 11.187 -5.094 -0.442 1.00 94.62 85 ILE A O 1
ATOM 675 N N . GLU A 1 86 ? 12.967 -3.724 -0.275 1.00 94.69 86 GLU A N 1
ATOM 676 C CA . GLU A 1 86 ? 13.287 -4.100 1.107 1.00 94.69 86 GLU A CA 1
ATOM 677 C C . GLU A 1 86 ? 12.226 -3.601 2.095 1.00 94.69 86 GLU A C 1
ATOM 679 O O . GLU A 1 86 ? 11.804 -4.360 2.963 1.00 94.69 86 GLU A O 1
ATOM 684 N N . ILE A 1 87 ? 11.700 -2.384 1.916 1.00 94.56 87 ILE A N 1
ATOM 685 C CA . ILE A 1 87 ? 10.595 -1.862 2.741 1.00 94.56 87 ILE A CA 1
ATOM 686 C C . ILE A 1 87 ? 9.323 -2.717 2.574 1.00 94.56 87 ILE A C 1
ATOM 688 O O . ILE A 1 87 ? 8.590 -2.934 3.539 1.00 94.56 87 ILE A O 1
ATOM 692 N N . ALA A 1 88 ? 9.060 -3.239 1.372 1.00 95.00 88 ALA A N 1
ATOM 693 C CA . ALA A 1 88 ? 7.896 -4.084 1.091 1.00 95.00 88 ALA A CA 1
ATOM 694 C C . ALA A 1 88 ? 8.068 -5.558 1.514 1.00 95.00 88 ALA A C 1
ATOM 696 O O . ALA A 1 88 ? 7.080 -6.282 1.657 1.00 95.00 88 ALA A O 1
ATOM 697 N N . LYS A 1 89 ? 9.305 -6.023 1.726 1.00 94.25 89 LYS A N 1
ATOM 698 C CA . LYS A 1 89 ? 9.648 -7.429 2.004 1.00 94.25 89 LYS A CA 1
ATOM 699 C C . LYS A 1 89 ? 8.953 -8.042 3.233 1.00 94.25 89 LYS A C 1
ATOM 701 O O . LYS A 1 89 ? 8.550 -9.197 3.142 1.00 94.25 89 LYS A O 1
ATOM 706 N N . PRO A 1 90 ? 8.720 -7.333 4.351 1.00 93.06 90 PRO A N 1
ATOM 707 C CA . PRO A 1 90 ? 7.971 -7.904 5.474 1.00 93.06 90 PRO A CA 1
ATOM 708 C C . PRO A 1 90 ? 6.507 -8.236 5.140 1.00 93.06 90 PRO A C 1
ATOM 710 O O . PRO A 1 90 ? 5.859 -8.978 5.870 1.00 93.06 90 PRO A O 1
ATOM 713 N N . TYR A 1 91 ? 5.973 -7.691 4.042 1.00 92.75 91 TYR A N 1
ATOM 714 C CA . TYR A 1 91 ? 4.561 -7.797 3.679 1.00 92.75 91 TYR A CA 1
ATOM 715 C C . TYR A 1 91 ? 4.285 -8.790 2.539 1.00 92.75 91 TYR A C 1
ATOM 717 O O . TYR A 1 91 ? 3.138 -8.873 2.103 1.00 92.75 91 TYR A O 1
ATOM 725 N N . ARG A 1 92 ? 5.285 -9.540 2.042 1.00 91.31 92 ARG A N 1
ATOM 726 C CA . ARG A 1 92 ? 5.104 -10.456 0.889 1.00 91.31 92 ARG A CA 1
ATOM 727 C C . ARG A 1 92 ? 4.114 -11.586 1.166 1.00 91.31 92 ARG A C 1
ATOM 729 O O . ARG A 1 92 ? 3.265 -11.869 0.332 1.00 91.31 92 ARG A O 1
ATOM 736 N N . GLU A 1 93 ? 4.196 -12.176 2.357 1.00 87.62 93 GLU A N 1
ATOM 737 C CA . GLU A 1 93 ? 3.370 -13.324 2.761 1.00 87.62 93 GLU A CA 1
ATOM 738 C C . GLU A 1 93 ? 1.959 -12.921 3.222 1.00 87.62 93 GLU A C 1
ATOM 740 O O . GLU A 1 93 ? 1.119 -13.770 3.531 1.00 87.62 93 GLU A O 1
ATOM 745 N N . LYS A 1 94 ? 1.671 -11.613 3.288 1.00 85.62 94 LYS A N 1
ATOM 746 C CA . LYS A 1 94 ? 0.370 -11.109 3.725 1.00 85.62 94 LYS A CA 1
ATOM 747 C C . LYS A 1 94 ? -0.652 -11.276 2.600 1.00 85.62 94 LYS A C 1
ATOM 749 O O . LYS A 1 94 ? -0.624 -10.535 1.618 1.00 85.62 94 LYS A O 1
ATOM 754 N N . LYS A 1 95 ? -1.550 -12.253 2.767 1.00 82.81 95 LYS A N 1
ATOM 755 C CA . LYS A 1 95 ? -2.599 -12.592 1.788 1.00 82.81 95 LYS A CA 1
ATOM 756 C C . LYS A 1 95 ? -3.691 -11.529 1.687 1.00 82.81 95 LYS A C 1
ATOM 758 O O . LYS A 1 95 ? -4.239 -11.335 0.605 1.00 82.81 95 LYS A O 1
ATOM 763 N N . ASP A 1 96 ? -3.978 -10.837 2.785 1.00 89.00 96 ASP A N 1
ATOM 764 C CA . ASP A 1 96 ? -5.024 -9.820 2.814 1.00 89.00 96 ASP A CA 1
ATOM 765 C C . ASP A 1 96 ? -4.604 -8.600 1.994 1.00 89.00 96 ASP A C 1
AT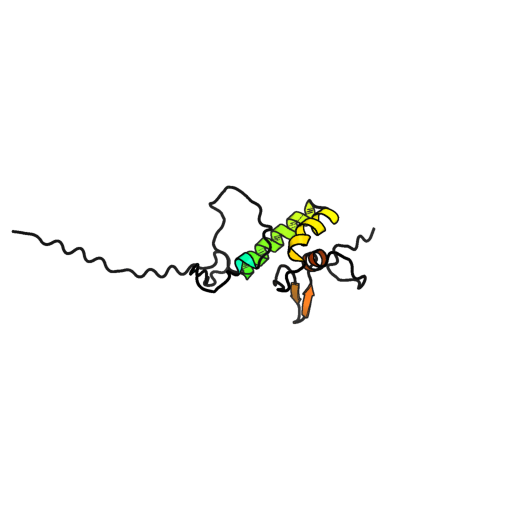OM 767 O O . ASP A 1 96 ? -3.587 -7.954 2.270 1.00 89.00 96 ASP A O 1
ATOM 771 N N . LEU A 1 97 ? -5.399 -8.299 0.967 1.00 93.00 97 LEU A N 1
ATOM 772 C CA . LEU A 1 97 ? -5.209 -7.132 0.121 1.00 93.00 97 LEU A CA 1
ATOM 773 C C . LEU A 1 97 ? -5.992 -5.958 0.684 1.00 93.00 97 LEU A C 1
ATOM 775 O O . LEU A 1 97 ? -7.196 -6.048 0.928 1.00 93.00 97 LEU A O 1
ATOM 779 N N . VAL A 1 98 ? -5.306 -4.837 0.848 1.00 93.62 98 VAL A N 1
ATOM 780 C CA . VAL A 1 98 ? -5.886 -3.633 1.428 1.00 93.62 98 VAL A CA 1
ATOM 781 C C . VAL A 1 98 ? -6.217 -2.644 0.317 1.00 93.62 98 VAL A C 1
ATOM 783 O O . VAL A 1 98 ? -5.321 -2.165 -0.383 1.00 93.62 98 VAL A O 1
ATOM 786 N N . GLU A 1 99 ? -7.494 -2.299 0.168 1.00 95.75 99 GLU A N 1
ATOM 787 C CA . GLU A 1 99 ? -7.905 -1.222 -0.736 1.00 95.75 99 GLU A CA 1
ATOM 788 C C . GLU A 1 99 ? -7.227 0.104 -0.345 1.00 95.75 99 GLU A C 1
ATOM 790 O O . GLU A 1 99 ? -6.955 0.372 0.826 1.00 95.75 99 GLU A O 1
ATOM 795 N N . HIS A 1 100 ? -6.927 0.937 -1.338 1.00 96.31 100 HIS A N 1
ATOM 796 C CA . HIS A 1 100 ? -6.156 2.178 -1.233 1.00 96.31 100 HIS A CA 1
ATOM 797 C C . HIS A 1 100 ? -4.656 1.990 -0.981 1.00 96.31 100 HIS A C 1
ATOM 799 O O . HIS A 1 100 ? -3.936 2.977 -1.081 1.00 96.31 100 HIS A O 1
ATOM 805 N N . ILE A 1 101 ? -4.173 0.773 -0.704 1.00 96.19 101 ILE A N 1
ATOM 806 C CA . ILE A 1 101 ? -2.740 0.459 -0.587 1.00 96.19 101 ILE A CA 1
ATOM 807 C C . ILE A 1 101 ? -2.312 -0.501 -1.693 1.00 96.19 101 ILE A C 1
ATOM 809 O O . ILE A 1 101 ? -1.393 -0.206 -2.450 1.00 96.19 101 ILE A O 1
ATOM 813 N N . ASP A 1 102 ? -2.971 -1.652 -1.795 1.00 96.81 102 ASP A N 1
ATOM 814 C CA . ASP A 1 102 ? -2.630 -2.722 -2.731 1.00 96.81 102 ASP A CA 1
ATOM 815 C C . ASP A 1 102 ? -3.382 -2.607 -4.053 1.00 96.81 102 ASP A C 1
ATOM 817 O O . ASP A 1 102 ? -2.867 -2.998 -5.100 1.00 96.81 102 ASP A O 1
ATOM 821 N N . TYR A 1 103 ? -4.594 -2.063 -4.014 1.00 97.19 103 TYR A N 1
ATOM 822 C CA . TYR A 1 103 ? -5.424 -1.854 -5.191 1.00 97.19 103 TYR A CA 1
ATOM 823 C C . TYR A 1 103 ? -6.414 -0.702 -4.993 1.00 97.19 103 TYR A C 1
ATOM 825 O O . TYR A 1 103 ? -6.697 -0.288 -3.866 1.00 97.19 103 TYR A O 1
ATOM 833 N N . SER A 1 104 ? -6.959 -0.212 -6.100 1.00 96.94 104 SER A N 1
ATOM 834 C CA . SER A 1 104 ? -8.191 0.579 -6.182 1.00 96.94 104 SER A CA 1
ATOM 835 C C . SER A 1 104 ? -9.228 -0.176 -7.014 1.00 96.94 104 SER A C 1
ATOM 837 O O . SER A 1 104 ? -8.880 -1.095 -7.756 1.00 96.94 104 SER A O 1
ATOM 839 N N . ILE A 1 105 ? -10.500 0.200 -6.891 1.00 96.94 105 ILE A N 1
ATOM 840 C CA . ILE A 1 105 ? -11.555 -0.271 -7.790 1.00 96.94 105 ILE A CA 1
ATOM 841 C C . ILE A 1 105 ? -11.868 0.851 -8.783 1.00 96.94 105 ILE A C 1
ATOM 843 O O . ILE A 1 105 ? -12.265 1.945 -8.389 1.00 96.94 105 ILE A O 1
ATOM 847 N N . GLU A 1 106 ? -11.689 0.579 -10.073 1.00 96.44 106 GLU A N 1
ATOM 848 C CA . GLU A 1 106 ? -12.015 1.488 -11.176 1.00 96.44 106 GLU A CA 1
ATOM 849 C C . GLU A 1 106 ? -12.967 0.753 -12.124 1.00 96.44 106 GLU A C 1
ATOM 851 O O . GLU A 1 106 ? -12.642 -0.327 -12.612 1.00 96.44 106 GLU A O 1
ATOM 856 N N . ASN A 1 107 ? -14.162 1.301 -12.370 1.00 96.19 107 ASN A N 1
ATOM 857 C CA . ASN A 1 107 ? -15.193 0.674 -13.216 1.00 96.19 107 ASN A CA 1
ATOM 858 C C . ASN A 1 107 ? -15.533 -0.780 -12.817 1.00 96.19 107 ASN A C 1
ATOM 860 O O . ASN A 1 107 ? -15.751 -1.633 -13.674 1.00 96.19 107 ASN A O 1
ATOM 864 N N . GLY A 1 108 ? -15.533 -1.082 -11.514 1.00 96.06 108 GLY A N 1
ATOM 865 C CA . GLY A 1 108 ? -15.782 -2.434 -10.995 1.00 96.06 108 GLY A CA 1
ATOM 866 C C . GLY A 1 108 ? -14.612 -3.413 -11.152 1.00 96.06 108 GLY A C 1
ATOM 867 O O . GLY A 1 108 ? -14.740 -4.574 -10.773 1.00 96.06 108 GLY A O 1
ATOM 868 N N . LEU A 1 109 ? -13.468 -2.964 -11.675 1.00 96.31 109 LEU A N 1
ATOM 869 C CA . LEU A 1 109 ? -12.262 -3.770 -11.847 1.00 96.31 109 LEU A CA 1
ATOM 870 C C . LEU A 1 109 ? -11.195 -3.391 -10.820 1.00 96.31 109 LEU A C 1
ATOM 872 O O . LEU A 1 109 ? -11.020 -2.223 -10.474 1.00 96.31 109 LEU A O 1
ATOM 876 N N . TYR A 1 110 ? -10.438 -4.390 -10.371 1.00 95.75 110 TYR A N 1
ATOM 877 C CA . TYR A 1 110 ? -9.295 -4.192 -9.486 1.00 95.75 110 TYR A CA 1
ATOM 878 C C . TYR A 1 110 ? -8.106 -3.635 -10.266 1.00 95.75 110 TYR A C 1
ATOM 880 O O . TYR A 1 110 ? -7.620 -4.248 -11.218 1.00 95.75 110 TYR A O 1
ATOM 888 N N . VAL A 1 111 ? -7.584 -2.503 -9.811 1.00 96.75 111 VAL A N 1
ATOM 889 C CA . VAL A 1 111 ? -6.383 -1.871 -10.349 1.00 96.75 111 VAL A CA 1
ATOM 890 C C . VAL A 1 111 ? -5.288 -1.942 -9.293 1.00 96.75 111 VAL A C 1
ATOM 892 O O . VAL A 1 111 ? -5.293 -1.199 -8.314 1.00 96.75 111 VAL A O 1
ATOM 895 N N . PHE A 1 112 ? -4.343 -2.865 -9.478 1.00 96.88 112 PHE A N 1
ATOM 896 C CA . PHE A 1 112 ? -3.244 -3.066 -8.532 1.00 96.88 112 PHE A CA 1
ATOM 897 C C . PHE A 1 112 ? -2.263 -1.893 -8.520 1.00 96.88 112 PHE A C 1
ATOM 899 O O . PHE A 1 112 ? -1.950 -1.306 -9.560 1.00 96.88 112 PHE A O 1
ATOM 906 N N . SER A 1 113 ? -1.762 -1.571 -7.331 1.00 96.19 113 SER A N 1
ATOM 907 C CA . SER A 1 113 ? -0.805 -0.494 -7.105 1.00 96.19 113 SER A CA 1
ATOM 908 C C . SER A 1 113 ? 0.641 -0.947 -7.325 1.00 96.19 113 SER A C 1
ATOM 910 O O . SER A 1 113 ? 0.971 -2.137 -7.332 1.00 96.19 113 SER A O 1
ATOM 912 N N . ALA A 1 114 ? 1.548 0.025 -7.414 1.00 95.75 114 ALA A N 1
ATOM 913 C CA . ALA A 1 114 ? 2.981 -0.248 -7.399 1.00 95.75 114 ALA A CA 1
ATOM 914 C C . ALA A 1 114 ? 3.424 -0.959 -6.108 1.00 95.75 114 ALA A C 1
ATOM 916 O O . ALA A 1 114 ? 4.266 -1.854 -6.159 1.00 95.75 114 ALA A O 1
ATOM 917 N N . TRP A 1 115 ? 2.809 -0.631 -4.965 1.00 96.31 115 TRP A N 1
ATOM 918 C CA . TRP A 1 115 ? 3.105 -1.278 -3.686 1.00 96.31 115 TRP A CA 1
ATOM 919 C C . TRP A 1 115 ? 2.772 -2.772 -3.705 1.00 96.31 115 TRP A C 1
ATOM 921 O O . TRP A 1 115 ? 3.600 -3.588 -3.304 1.00 96.31 115 TRP A O 1
ATOM 931 N N . TYR A 1 116 ? 1.621 -3.156 -4.264 1.00 96.06 116 TYR A N 1
ATOM 932 C CA . TYR A 1 116 ? 1.270 -4.565 -4.452 1.00 96.06 116 TYR A CA 1
ATOM 933 C C . TYR A 1 116 ? 2.326 -5.315 -5.276 1.00 96.06 116 TYR A C 1
ATOM 935 O O . TYR A 1 116 ? 2.738 -6.425 -4.927 1.00 96.06 116 TYR A O 1
ATOM 943 N N . HIS A 1 117 ? 2.828 -4.691 -6.341 1.00 95.19 117 HIS A N 1
ATOM 944 C CA . HIS A 1 117 ? 3.891 -5.276 -7.152 1.00 95.19 117 HIS A CA 1
ATOM 945 C C . HIS A 1 117 ? 5.243 -5.335 -6.422 1.00 95.19 117 HIS A C 1
ATOM 947 O O . HIS A 1 117 ? 5.971 -6.308 -6.606 1.00 95.19 117 HIS A O 1
ATOM 953 N N . LEU A 1 118 ? 5.572 -4.374 -5.553 1.00 95.44 118 LEU A N 1
ATOM 954 C CA . LEU A 1 118 ? 6.764 -4.450 -4.699 1.00 95.44 118 LEU A CA 1
ATOM 955 C C . LEU A 1 118 ? 6.676 -5.591 -3.679 1.00 95.44 118 LEU A C 1
ATOM 957 O O . LEU A 1 118 ? 7.666 -6.295 -3.474 1.00 95.44 118 LEU A O 1
ATOM 961 N N . LYS A 1 119 ? 5.496 -5.830 -3.083 1.00 94.62 119 LYS A N 1
ATOM 962 C CA . LYS A 1 119 ? 5.268 -6.988 -2.197 1.00 94.62 119 LYS A CA 1
ATOM 963 C C . LYS A 1 119 ? 5.512 -8.311 -2.924 1.00 94.62 119 LYS A C 1
ATOM 965 O O . LYS A 1 119 ? 6.014 -9.251 -2.326 1.00 94.62 119 LYS A O 1
ATOM 970 N N . ARG A 1 120 ? 5.236 -8.392 -4.229 1.00 92.81 120 ARG A N 1
ATOM 971 C CA . ARG A 1 120 ? 5.582 -9.573 -5.042 1.00 92.81 120 ARG A CA 1
ATOM 972 C C . ARG A 1 120 ? 7.097 -9.790 -5.149 1.00 92.81 120 ARG A C 1
ATOM 974 O O . ARG A 1 120 ? 7.542 -10.918 -5.335 1.00 92.81 120 ARG A O 1
ATOM 981 N N . GLY A 1 121 ? 7.890 -8.722 -5.070 1.00 92.44 121 GLY A N 1
ATOM 982 C CA . GLY A 1 121 ? 9.352 -8.774 -5.066 1.00 92.44 121 GLY A CA 1
ATOM 983 C C . GLY A 1 121 ? 10.011 -8.999 -6.432 1.00 92.44 121 GLY A C 1
ATOM 984 O O . GLY A 1 121 ? 11.233 -8.912 -6.514 1.00 92.44 121 GLY A O 1
ATOM 985 N N . LYS A 1 122 ? 9.244 -9.241 -7.505 1.00 92.06 122 LYS A N 1
ATOM 986 C CA . LYS A 1 122 ? 9.764 -9.407 -8.872 1.00 92.06 122 LYS A CA 1
ATOM 987 C C . LYS A 1 122 ? 8.796 -8.907 -9.945 1.00 92.06 122 LYS A C 1
ATOM 989 O O . LYS A 1 122 ? 7.575 -8.986 -9.781 1.00 92.06 122 LYS A O 1
ATOM 994 N N . CYS A 1 123 ? 9.352 -8.455 -11.072 1.00 93.25 123 CYS A N 1
ATOM 995 C CA . CYS A 1 123 ? 8.582 -8.148 -12.276 1.00 93.25 123 CYS A CA 1
ATOM 996 C C . CYS A 1 123 ? 7.956 -9.429 -12.854 1.00 93.25 123 CYS A C 1
ATOM 998 O O . CYS A 1 123 ? 8.555 -10.500 -12.800 1.00 93.25 123 CYS A O 1
ATOM 1000 N N . CYS A 1 124 ? 6.747 -9.316 -13.407 1.00 91.75 124 CYS A N 1
ATOM 1001 C CA . CYS A 1 124 ? 6.051 -10.421 -14.080 1.00 91.75 124 CYS A CA 1
ATOM 1002 C C . CYS A 1 124 ? 6.011 -10.292 -15.606 1.00 91.75 124 CYS A C 1
ATOM 1004 O O . CYS A 1 124 ? 5.386 -11.120 -16.250 1.00 91.75 124 CYS A O 1
ATOM 1006 N N . SER A 1 125 ? 6.619 -9.245 -16.169 1.00 91.38 125 SER A N 1
ATOM 1007 C CA . SER A 1 125 ? 6.700 -8.993 -17.617 1.00 91.38 125 SER A CA 1
ATOM 1008 C C . SER A 1 125 ? 5.362 -8.845 -18.363 1.00 91.38 125 SER A C 1
ATOM 1010 O O . SER A 1 125 ? 5.353 -8.771 -19.583 1.00 91.38 125 SER A O 1
ATOM 1012 N N . ASN A 1 126 ? 4.243 -8.684 -17.650 1.00 92.56 126 ASN A N 1
ATOM 1013 C CA . ASN A 1 126 ? 2.905 -8.518 -18.240 1.00 92.56 126 ASN A CA 1
ATOM 1014 C C . ASN A 1 126 ? 2.539 -7.058 -18.580 1.00 92.56 126 ASN A C 1
ATOM 1016 O O . ASN A 1 126 ? 1.367 -6.747 -18.766 1.00 92.56 126 ASN A O 1
ATOM 1020 N N . GLY A 1 127 ? 3.500 -6.128 -18.571 1.00 91.44 127 GLY A N 1
ATOM 1021 C CA . GLY A 1 127 ? 3.230 -4.721 -18.899 1.00 91.44 127 GLY A CA 1
ATOM 1022 C C . GLY A 1 127 ? 2.250 -4.010 -17.950 1.00 91.44 127 GLY A C 1
ATOM 1023 O O . GLY A 1 127 ? 1.457 -3.187 -18.397 1.00 91.44 127 GLY A O 1
ATOM 1024 N N . CYS A 1 128 ? 2.272 -4.323 -16.647 1.00 93.25 128 CYS A N 1
ATOM 1025 C CA . CYS A 1 128 ? 1.320 -3.765 -15.679 1.00 93.25 128 CYS A CA 1
ATOM 1026 C C . CYS A 1 128 ? 1.364 -2.225 -15.618 1.00 93.25 128 CYS A C 1
ATOM 1028 O O . CYS A 1 128 ? 2.445 -1.640 -15.521 1.00 93.25 128 CYS A O 1
ATOM 1030 N N . ARG A 1 129 ? 0.184 -1.587 -15.574 1.00 91.00 129 ARG A N 1
ATOM 1031 C CA . ARG A 1 129 ? 0.005 -0.120 -15.534 1.00 91.00 129 ARG A CA 1
ATOM 1032 C C . ARG A 1 129 ? 0.820 0.570 -14.433 1.00 91.00 129 ARG A C 1
ATOM 1034 O O . ARG A 1 129 ? 1.414 1.609 -14.686 1.00 91.00 129 ARG A O 1
ATOM 1041 N N . HIS A 1 130 ? 0.872 -0.013 -13.235 1.00 93.50 130 HIS A N 1
ATOM 1042 C CA . HIS A 1 130 ? 1.596 0.539 -12.081 1.00 93.50 130 HIS A CA 1
ATOM 1043 C C . HIS A 1 130 ? 2.867 -0.259 -11.747 1.00 93.50 130 HIS A C 1
ATOM 1045 O O . HIS A 1 130 ? 3.204 -0.435 -10.580 1.00 93.50 130 HIS A O 1
ATOM 1051 N N . CYS A 1 131 ? 3.564 -0.803 -12.751 1.00 93.94 131 CYS A N 1
ATOM 1052 C CA . CYS A 1 131 ? 4.765 -1.608 -12.523 1.00 93.94 131 CYS A CA 1
ATOM 1053 C C . CYS A 1 131 ? 5.937 -0.755 -11.982 1.00 93.94 131 CYS A C 1
ATOM 1055 O O . CYS A 1 131 ? 6.427 0.105 -12.712 1.00 93.94 131 CYS A O 1
ATOM 1057 N N . PRO A 1 132 ? 6.471 -1.030 -10.774 1.00 93.75 132 PRO A N 1
ATOM 1058 C CA . PRO A 1 132 ? 7.601 -0.280 -10.215 1.00 93.75 132 PRO A CA 1
ATOM 1059 C C . PRO A 1 132 ? 8.958 -0.674 -10.828 1.00 93.75 132 PRO A C 1
ATOM 1061 O O . PRO A 1 132 ? 9.955 0.003 -10.607 1.00 93.75 132 PRO A O 1
ATOM 1064 N N . TYR A 1 133 ? 9.013 -1.781 -11.579 1.00 91.19 133 TYR A N 1
ATOM 1065 C CA . TYR A 1 133 ? 10.241 -2.324 -12.177 1.00 91.19 133 TYR A CA 1
ATOM 1066 C C . TYR A 1 133 ? 10.515 -1.795 -13.585 1.00 91.19 133 TYR A C 1
ATOM 1068 O O . TYR A 1 133 ? 11.599 -2.017 -14.117 1.00 91.19 133 TYR A O 1
ATOM 1076 N N . ASN A 1 134 ? 9.534 -1.146 -14.213 1.00 81.94 134 ASN A N 1
ATOM 1077 C CA . ASN A 1 134 ? 9.684 -0.670 -15.577 1.00 81.94 134 ASN A CA 1
ATOM 1078 C C . ASN A 1 134 ? 10.374 0.698 -15.562 1.00 81.94 134 ASN A C 1
ATOM 1080 O O . ASN A 1 134 ? 9.714 1.733 -15.536 1.00 81.94 134 ASN A O 1
ATOM 1084 N N . LYS A 1 135 ? 11.709 0.697 -15.554 1.00 63.62 135 LYS A N 1
ATOM 1085 C CA . LYS A 1 135 ? 12.466 1.846 -16.043 1.00 63.62 135 LYS A CA 1
ATOM 1086 C C . LYS A 1 135 ? 12.385 1.789 -17.564 1.00 63.62 135 LYS A C 1
ATOM 1088 O O . LYS A 1 135 ? 13.116 1.024 -18.182 1.00 63.62 135 LYS A O 1
ATOM 1093 N N . ARG A 1 136 ? 11.460 2.536 -18.164 1.00 45.28 136 ARG A N 1
ATOM 1094 C CA . ARG A 1 136 ? 11.676 2.939 -19.554 1.00 45.28 136 ARG A CA 1
ATOM 1095 C C . ARG A 1 136 ? 12.749 4.022 -19.484 1.00 45.28 136 ARG A C 1
ATOM 1097 O O . ARG A 1 136 ? 12.444 5.130 -19.049 1.00 45.28 136 ARG A O 1
ATOM 1104 N N . GLU A 1 137 ? 13.994 3.616 -19.716 1.00 38.38 137 GLU A N 1
ATOM 1105 C CA . GLU A 1 137 ? 15.072 4.525 -20.124 1.00 38.38 137 GLU A CA 1
ATOM 1106 C C . GLU A 1 137 ? 14.736 5.136 -21.488 1.00 38.38 137 GLU A C 1
ATOM 1108 O O . GLU A 1 137 ? 14.106 4.423 -22.309 1.00 38.38 137 GLU A O 1
#

Secondary structure (DSSP, 8-state):
------------------B-TTT-PBP-----TTT---GGGGS---S---S-TTS-----HHHHHHHHHHHHHHHHHH--HHHHHHHHGGGTT--PPPBTTTEEEETTEEEE-HHHHHHH-S--SS--TT-TT----